Protein AF-A0A6I2MA58-F1 (afdb_monomer_lite)

Foldseek 3Di:
DDPVVLVVLLVLLQVLVCVVVVHGDDSVVSVPDDPVRSVVSSVVSCVVVVD

Structure (mmCIF, N/CA/C/O backbone):
data_AF-A0A6I2MA58-F1
#
_entry.id   AF-A0A6I2MA58-F1
#
loop_
_atom_site.group_PDB
_atom_site.id
_atom_site.type_symbol
_atom_site.label_atom_id
_atom_site.label_alt_id
_atom_site.label_comp_id
_atom_site.label_asym_id
_atom_site.label_entity_id
_atom_site.label_seq_id
_atom_site.pdbx_PDB_ins_code
_atom_site.Cartn_x
_atom_site.Cartn_y
_atom_site.Cartn_z
_atom_site.occupancy
_atom_site.B_iso_or_equiv
_atom_site.auth_seq_id
_atom_site.auth_comp_id
_atom_site.auth_asym_id
_atom_site.auth_atom_id
_atom_site.pdbx_PDB_model_num
ATOM 1 N N . MET A 1 1 ? 6.267 1.770 -13.895 1.00 84.62 1 MET A N 1
ATOM 2 C CA . MET A 1 1 ? 6.935 1.897 -12.580 1.00 84.62 1 MET A CA 1
ATOM 3 C C . MET A 1 1 ? 8.153 0.983 -12.573 1.00 84.62 1 MET A C 1
ATOM 5 O O . MET A 1 1 ? 8.161 0.030 -13.343 1.00 84.62 1 MET A O 1
ATOM 9 N N . THR A 1 2 ? 9.200 1.265 -11.799 1.00 93.94 2 THR A N 1
ATOM 10 C CA . THR A 1 2 ? 10.287 0.283 -11.611 1.00 93.94 2 THR A CA 1
ATOM 11 C C . THR A 1 2 ? 9.816 -0.865 -10.712 1.00 93.94 2 THR A C 1
ATOM 13 O O . THR A 1 2 ? 8.875 -0.697 -9.936 1.00 93.94 2 THR A O 1
ATOM 16 N N . ASN A 1 3 ? 10.465 -2.033 -10.786 1.00 91.81 3 ASN A N 1
ATOM 17 C CA . ASN A 1 3 ? 10.114 -3.167 -9.920 1.00 91.81 3 ASN A CA 1
ATOM 18 C C . ASN A 1 3 ? 10.263 -2.818 -8.427 1.00 91.81 3 ASN A C 1
ATOM 20 O O . ASN A 1 3 ? 9.402 -3.183 -7.632 1.00 91.81 3 ASN A O 1
ATOM 24 N N . ASP A 1 4 ? 11.287 -2.043 -8.063 1.00 94.44 4 ASP A N 1
ATOM 25 C CA . ASP A 1 4 ? 11.527 -1.614 -6.679 1.00 94.44 4 ASP A CA 1
ATOM 26 C C . ASP A 1 4 ? 10.441 -0.656 -6.167 1.00 94.44 4 ASP A C 1
ATOM 28 O O . ASP A 1 4 ? 9.989 -0.765 -5.028 1.00 94.44 4 ASP A O 1
ATOM 32 N N . GLU A 1 5 ? 10.006 0.298 -6.996 1.00 93.31 5 GLU A N 1
ATOM 33 C CA . GLU A 1 5 ? 8.887 1.189 -6.662 1.00 93.31 5 GLU A CA 1
ATOM 34 C C . GLU A 1 5 ? 7.584 0.405 -6.523 1.00 93.31 5 GLU A C 1
ATOM 36 O O . GLU A 1 5 ? 6.828 0.637 -5.583 1.00 93.31 5 GLU A O 1
ATOM 41 N N . ARG A 1 6 ? 7.352 -0.560 -7.419 1.00 94.56 6 ARG A N 1
ATOM 42 C CA . ARG A 1 6 ? 6.174 -1.424 -7.379 1.00 94.56 6 ARG A CA 1
ATOM 43 C C . ARG A 1 6 ? 6.141 -2.249 -6.097 1.00 94.56 6 ARG A C 1
ATOM 45 O O . ARG A 1 6 ? 5.114 -2.283 -5.431 1.00 94.56 6 ARG A O 1
ATOM 52 N N . GLU A 1 7 ? 7.256 -2.861 -5.705 1.00 94.31 7 GLU A N 1
ATOM 53 C CA . GLU A 1 7 ? 7.338 -3.605 -4.446 1.00 94.31 7 GLU A CA 1
ATOM 54 C C . GLU A 1 7 ? 7.062 -2.732 -3.220 1.00 94.31 7 GLU A C 1
ATOM 56 O O . GLU A 1 7 ? 6.378 -3.178 -2.297 1.00 94.31 7 GLU A O 1
ATOM 61 N N . LYS A 1 8 ? 7.588 -1.502 -3.194 1.00 94.81 8 LYS A N 1
ATOM 62 C CA . LYS A 1 8 ? 7.321 -0.553 -2.104 1.00 94.81 8 LYS A CA 1
ATOM 63 C C . LYS A 1 8 ? 5.841 -0.197 -2.032 1.00 94.81 8 LYS A C 1
ATOM 65 O O . LYS A 1 8 ? 5.279 -0.194 -0.943 1.00 94.81 8 LYS A O 1
ATOM 70 N N . LEU A 1 9 ? 5.217 0.040 -3.184 1.00 94.94 9 LEU A N 1
ATOM 71 C CA . LEU A 1 9 ? 3.805 0.390 -3.273 1.00 94.94 9 LEU A CA 1
ATOM 72 C C . LEU A 1 9 ? 2.906 -0.773 -2.827 1.00 94.94 9 LEU A C 1
ATOM 74 O O . LEU A 1 9 ? 1.969 -0.568 -2.065 1.00 94.94 9 LEU A O 1
ATOM 78 N N . ILE A 1 10 ? 3.245 -2.011 -3.203 1.00 94.81 10 ILE A N 1
ATOM 79 C CA . ILE A 1 10 ? 2.546 -3.208 -2.716 1.00 94.81 10 ILE A CA 1
ATOM 80 C C . ILE A 1 10 ? 2.672 -3.336 -1.192 1.00 94.81 10 ILE A C 1
ATOM 82 O O . ILE A 1 10 ? 1.680 -3.611 -0.520 1.00 94.81 10 ILE A O 1
ATOM 86 N N . ARG A 1 11 ? 3.875 -3.149 -0.626 1.00 94.75 11 ARG A N 1
ATOM 87 C CA . ARG A 1 11 ? 4.069 -3.217 0.836 1.00 94.75 11 ARG A CA 1
ATOM 88 C C . ARG A 1 11 ? 3.234 -2.168 1.555 1.00 94.75 11 ARG A C 1
ATOM 90 O O . ARG A 1 11 ? 2.550 -2.521 2.509 1.00 94.75 11 ARG A O 1
ATOM 97 N N . PHE A 1 12 ? 3.241 -0.934 1.051 1.00 94.62 12 PHE A N 1
ATOM 98 C CA . PHE A 1 12 ? 2.389 0.132 1.563 1.00 94.62 12 PHE A CA 1
ATOM 99 C C . PHE A 1 12 ? 0.916 -0.291 1.569 1.00 94.62 12 PHE A C 1
ATOM 101 O O . PHE A 1 12 ? 0.277 -0.220 2.612 1.00 94.62 12 PHE A O 1
ATOM 108 N N . CYS A 1 13 ? 0.398 -0.815 0.453 1.00 94.38 13 CYS A N 1
ATOM 109 C CA . CYS A 1 13 ? -1.004 -1.224 0.373 1.00 94.38 13 CYS A CA 1
ATOM 110 C C . CYS A 1 13 ? -1.350 -2.336 1.377 1.00 94.38 13 CYS A C 1
ATOM 112 O O . CYS A 1 13 ? -2.391 -2.286 2.026 1.00 94.38 13 CYS A O 1
ATOM 114 N N . VAL A 1 14 ? -0.467 -3.325 1.558 1.00 94.25 14 VAL A N 1
ATOM 115 C CA . 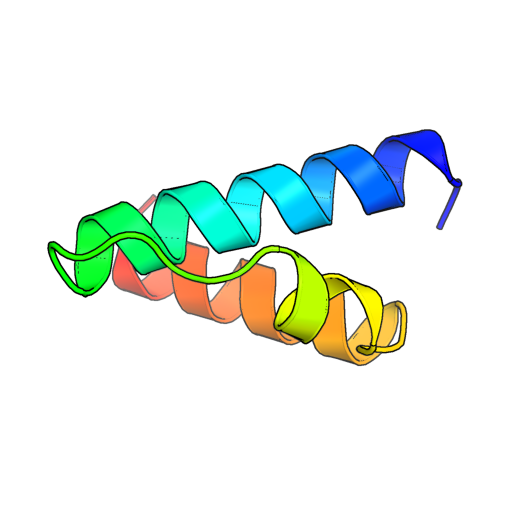VAL A 1 14 ? -0.663 -4.403 2.543 1.00 94.25 14 VAL A CA 1
ATOM 116 C C . VAL A 1 14 ? -0.673 -3.866 3.972 1.00 94.25 14 VAL A C 1
ATOM 118 O O . VAL A 1 14 ? -1.515 -4.279 4.771 1.00 94.25 14 VAL A O 1
ATOM 121 N N . GLU A 1 15 ? 0.259 -2.975 4.307 1.00 93.56 15 GLU A N 1
ATOM 122 C CA . GLU A 1 15 ? 0.357 -2.362 5.634 1.00 93.56 15 GLU A CA 1
ATOM 123 C C . GLU A 1 15 ? -0.865 -1.485 5.921 1.00 93.56 15 GLU A C 1
ATOM 125 O O . GLU A 1 15 ? -1.534 -1.695 6.933 1.00 93.56 15 GLU A O 1
ATOM 130 N N . ALA A 1 16 ? -1.220 -0.594 4.993 1.00 93.25 16 ALA A N 1
ATOM 131 C CA . ALA A 1 16 ? -2.367 0.298 5.107 1.00 93.25 16 ALA A CA 1
ATOM 132 C C . ALA A 1 16 ? -3.693 -0.470 5.210 1.00 93.25 16 ALA A C 1
ATOM 134 O O . ALA A 1 16 ? -4.498 -0.216 6.105 1.00 93.25 16 ALA A O 1
ATOM 135 N N . ALA A 1 17 ? -3.904 -1.478 4.360 1.00 91.69 17 ALA A N 1
ATOM 136 C CA . ALA A 1 17 ? -5.109 -2.297 4.415 1.00 91.69 17 ALA A CA 1
ATOM 137 C C . ALA A 1 17 ? -5.174 -3.151 5.694 1.00 91.69 17 ALA A C 1
ATOM 139 O O . ALA A 1 17 ? -6.262 -3.400 6.213 1.00 91.69 17 ALA A O 1
ATOM 140 N N . THR A 1 18 ? -4.026 -3.579 6.234 1.00 91.62 18 THR A N 1
ATOM 141 C CA . THR A 1 18 ? -3.963 -4.279 7.529 1.00 91.62 18 THR A CA 1
ATOM 142 C C . THR A 1 18 ? -4.306 -3.346 8.691 1.00 91.62 18 THR A C 1
ATOM 144 O O . THR A 1 18 ? -5.012 -3.762 9.610 1.00 91.62 18 THR A O 1
ATOM 147 N N . GLU A 1 19 ? -3.840 -2.096 8.647 1.00 92.38 19 GLU A N 1
ATOM 148 C CA . GLU A 1 19 ? -4.149 -1.062 9.641 1.00 92.38 19 GLU A CA 1
ATOM 149 C C . GLU A 1 19 ? -5.647 -0.721 9.645 1.00 92.38 19 GLU A C 1
ATOM 151 O O . GLU A 1 19 ? -6.270 -0.727 10.706 1.00 92.38 19 GLU A O 1
ATOM 156 N N . LEU A 1 20 ? -6.250 -0.532 8.465 1.00 88.88 20 LEU A N 1
ATOM 157 C CA . LEU A 1 20 ? -7.675 -0.211 8.317 1.00 88.88 20 LEU A CA 1
ATOM 158 C C . LEU A 1 20 ? -8.602 -1.383 8.679 1.00 88.88 20 LEU A C 1
ATOM 160 O O . LEU A 1 20 ? -9.610 -1.183 9.355 1.00 88.88 20 LEU A O 1
ATOM 164 N N . ASN A 1 21 ? -8.278 -2.610 8.253 1.00 86.38 21 ASN A N 1
ATOM 165 C CA . ASN A 1 21 ? -9.137 -3.778 8.492 1.00 86.38 21 ASN A CA 1
ATOM 166 C C . ASN A 1 21 ? -8.901 -4.452 9.853 1.00 86.38 21 ASN A C 1
ATOM 168 O O . ASN A 1 21 ? -9.665 -5.340 10.235 1.00 86.38 21 ASN A O 1
ATOM 172 N N . GLY A 1 22 ? -7.825 -4.105 10.569 1.00 82.19 22 GLY A N 1
ATOM 173 C CA . GLY A 1 22 ? -7.422 -4.772 11.814 1.00 82.19 22 GLY A CA 1
ATOM 174 C C . GLY A 1 22 ? -7.043 -6.252 11.639 1.00 82.19 22 GLY A C 1
ATOM 175 O O . GLY A 1 22 ? -6.892 -6.980 12.621 1.00 82.19 22 GLY A O 1
ATOM 176 N N . ALA A 1 23 ? -6.899 -6.711 10.394 1.00 78.12 23 ALA A N 1
ATOM 177 C CA . ALA A 1 23 ? -6.584 -8.082 10.021 1.00 78.12 23 ALA A CA 1
ATOM 178 C C . ALA A 1 23 ? -5.551 -8.087 8.894 1.00 78.12 23 ALA A C 1
ATOM 180 O O . ALA A 1 23 ? -5.573 -7.234 8.012 1.00 78.12 23 ALA A O 1
ATOM 181 N N . LYS A 1 24 ? -4.643 -9.066 8.919 1.00 78.19 24 LYS A N 1
ATOM 182 C CA . LYS A 1 24 ? -3.557 -9.169 7.941 1.00 78.19 24 LYS A CA 1
ATOM 183 C C . LYS A 1 24 ? -4.116 -9.389 6.532 1.00 78.19 24 LYS A C 1
ATOM 185 O O . LYS A 1 24 ? -4.700 -10.440 6.270 1.00 78.19 24 LYS A O 1
ATOM 190 N N . VAL A 1 25 ? -3.879 -8.435 5.636 1.00 83.12 25 VAL A N 1
ATOM 191 C CA . VAL A 1 25 ? -4.283 -8.520 4.223 1.00 83.12 25 VAL A CA 1
ATOM 192 C C . VAL A 1 25 ? -3.217 -9.252 3.401 1.00 83.12 25 VAL A C 1
ATOM 194 O O . VAL A 1 25 ? -2.025 -9.232 3.726 1.00 83.12 25 VAL A O 1
ATOM 197 N N . SER A 1 26 ? -3.645 -9.976 2.364 1.00 80.62 26 SER A N 1
ATOM 198 C CA . SER A 1 26 ? -2.759 -10.808 1.554 1.00 80.62 26 SER A CA 1
ATOM 199 C C . SER A 1 26 ? -1.978 -9.982 0.536 1.00 80.62 26 SER A C 1
ATOM 201 O O . SER A 1 26 ? -2.540 -9.270 -0.288 1.00 80.62 26 SER A O 1
ATOM 203 N N . TYR A 1 27 ? -0.660 -10.176 0.517 1.00 85.56 27 TYR A N 1
ATOM 204 C CA . TYR A 1 27 ? 0.244 -9.606 -0.489 1.00 85.56 27 TYR A CA 1
ATOM 205 C C . TYR A 1 27 ? -0.132 -10.009 -1.927 1.00 85.56 27 TYR A C 1
ATOM 207 O O . TYR A 1 27 ? 0.116 -9.267 -2.873 1.00 85.56 27 TYR A O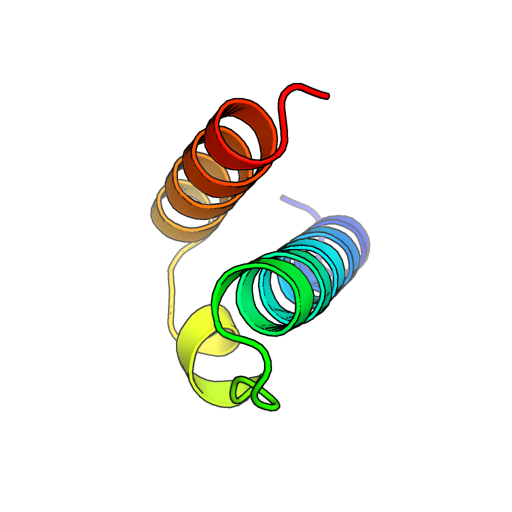 1
ATOM 215 N N . VAL A 1 28 ? -0.764 -11.176 -2.095 1.00 86.50 28 VAL A N 1
ATOM 216 C CA . VAL A 1 28 ? -1.097 -11.744 -3.410 1.00 86.50 28 VAL A CA 1
ATOM 217 C C . VAL A 1 28 ? -2.090 -10.866 -4.179 1.00 86.50 28 VAL A C 1
ATOM 219 O O . VAL A 1 28 ? -1.945 -10.712 -5.390 1.00 86.50 28 VAL A O 1
ATOM 222 N N . GLU A 1 29 ? -3.050 -10.243 -3.494 1.00 86.75 29 GLU A N 1
ATOM 223 C CA . GLU A 1 29 ? -4.099 -9.437 -4.136 1.00 86.75 29 GLU A CA 1
ATOM 224 C C . GLU A 1 29 ? -3.506 -8.206 -4.834 1.00 86.75 29 GLU A C 1
ATOM 226 O O . GLU A 1 29 ? -3.769 -7.965 -6.009 1.00 86.75 29 GLU A O 1
ATOM 231 N N . PHE A 1 30 ? -2.590 -7.508 -4.165 1.00 90.81 30 PHE A N 1
ATOM 232 C CA . PHE A 1 30 ? -1.905 -6.338 -4.719 1.00 90.81 30 PHE A CA 1
ATOM 233 C C . PHE A 1 30 ? -0.864 -6.694 -5.790 1.00 90.81 30 PHE A C 1
ATOM 235 O O . PHE A 1 30 ? -0.607 -5.906 -6.698 1.00 90.81 30 PHE A O 1
ATOM 242 N N . THR A 1 31 ? -0.269 -7.893 -5.742 1.00 91.44 31 THR A N 1
ATOM 243 C CA . THR A 1 31 ? 0.669 -8.327 -6.797 1.00 91.44 31 THR A CA 1
ATOM 244 C C . THR A 1 31 ? -0.009 -8.589 -8.137 1.00 91.44 31 THR A C 1
ATOM 246 O O . THR A 1 31 ? 0.646 -8.448 -9.172 1.00 91.44 31 THR A O 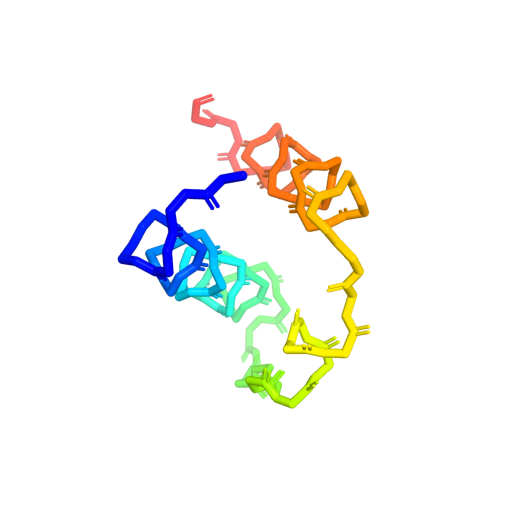1
ATOM 249 N N . ALA A 1 32 ? -1.297 -8.947 -8.117 1.00 92.62 32 ALA A N 1
ATOM 250 C CA . ALA A 1 32 ? -2.093 -9.221 -9.308 1.00 92.62 32 ALA A CA 1
ATOM 251 C C . ALA A 1 32 ? -2.586 -7.944 -10.014 1.00 92.62 32 ALA A C 1
ATOM 253 O O . ALA A 1 32 ? -2.904 -7.999 -11.201 1.00 92.62 32 ALA A O 1
ATOM 254 N N . MET A 1 33 ? -2.618 -6.804 -9.314 1.00 93.62 33 MET A N 1
ATOM 255 C CA . MET A 1 33 ? -3.026 -5.506 -9.863 1.00 93.62 33 MET A CA 1
ATOM 256 C C . MET A 1 33 ? -1.997 -4.970 -10.855 1.00 93.62 33 MET A C 1
ATOM 258 O O . MET A 1 33 ? -0.794 -5.089 -10.637 1.00 93.62 33 MET A O 1
ATOM 262 N N . ASN A 1 34 ? -2.421 -4.309 -11.924 1.00 95.25 34 ASN A N 1
ATOM 263 C CA . ASN A 1 34 ? -1.485 -3.579 -12.776 1.00 95.25 34 ASN A CA 1
ATOM 264 C C . ASN A 1 34 ? -0.949 -2.307 -12.072 1.00 95.25 34 ASN A C 1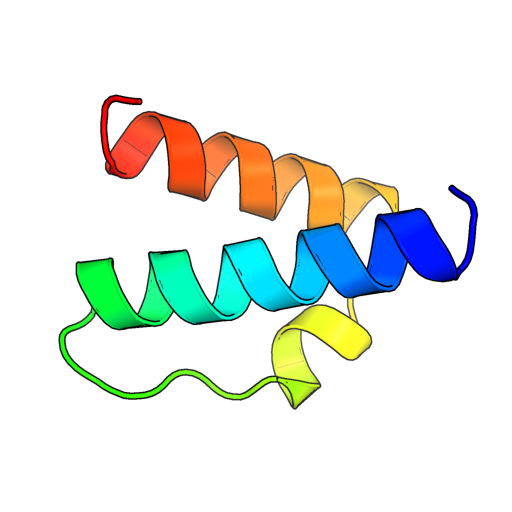
ATOM 266 O O . ASN A 1 34 ? -1.375 -1.953 -10.975 1.00 95.25 34 ASN A O 1
ATOM 270 N N . ASP A 1 35 ? 0.039 -1.633 -12.668 1.00 95.06 35 ASP A N 1
ATOM 271 C CA . ASP A 1 35 ? 0.674 -0.444 -12.069 1.00 95.06 35 ASP A CA 1
ATOM 272 C C . ASP A 1 35 ? -0.309 0.711 -11.801 1.00 95.06 35 ASP A C 1
ATOM 274 O O . ASP A 1 35 ? -0.104 1.483 -10.866 1.00 95.06 35 ASP A O 1
ATOM 278 N N . GLU A 1 36 ? -1.345 0.861 -12.626 1.00 95.69 36 GLU A N 1
ATOM 279 C CA . GLU A 1 36 ? -2.342 1.924 -12.493 1.00 95.69 36 GLU A CA 1
ATOM 280 C C . GLU A 1 36 ? -3.352 1.603 -11.389 1.00 95.69 36 GLU A C 1
ATOM 282 O O . GLU A 1 36 ? -3.638 2.457 -10.552 1.00 95.69 36 GLU A O 1
ATOM 287 N N . GLU A 1 37 ? -3.846 0.365 -11.352 1.00 95.25 37 GLU A N 1
ATOM 288 C CA . GLU A 1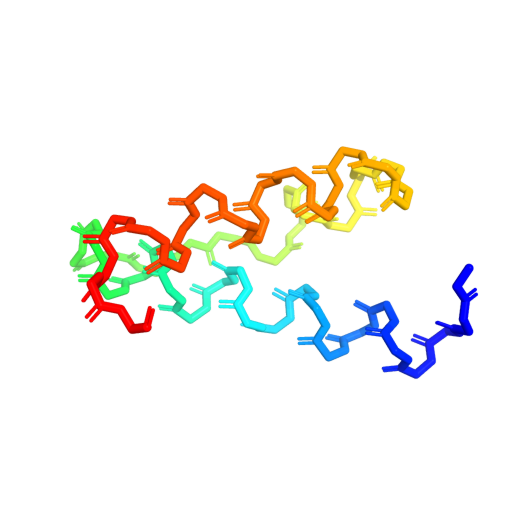 37 ? -4.723 -0.141 -10.291 1.00 95.25 37 GLU A CA 1
ATOM 289 C C . GLU A 1 37 ? -4.044 -0.032 -8.929 1.00 95.25 37 GLU A C 1
ATOM 291 O O . GLU A 1 37 ? -4.616 0.528 -8.001 1.00 95.25 37 GLU A O 1
ATOM 296 N N . LEU A 1 38 ? -2.788 -0.474 -8.839 1.00 95.06 38 LEU A N 1
ATOM 297 C CA . LEU A 1 38 ? -2.022 -0.432 -7.600 1.00 95.06 38 LEU A CA 1
ATOM 298 C C . LEU A 1 38 ? -1.799 1.004 -7.100 1.00 95.06 38 LEU A C 1
ATOM 300 O O . LEU A 1 38 ? -1.806 1.241 -5.897 1.00 95.06 38 LEU A O 1
ATOM 304 N N . ARG A 1 39 ? -1.612 1.969 -8.009 1.00 95.50 39 ARG A N 1
ATOM 305 C CA . ARG A 1 39 ? -1.507 3.389 -7.643 1.00 95.50 39 ARG A CA 1
ATOM 306 C C . ARG A 1 39 ? -2.819 3.943 -7.118 1.00 95.50 39 ARG A C 1
ATOM 308 O O . ARG A 1 39 ? -2.814 4.565 -6.069 1.00 95.50 39 ARG A O 1
ATOM 315 N N . ARG A 1 40 ? -3.930 3.684 -7.809 1.00 95.62 40 ARG A N 1
ATOM 316 C CA . ARG A 1 40 ? -5.252 4.144 -7.358 1.00 95.62 40 ARG A CA 1
ATOM 317 C C . ARG A 1 40 ? -5.620 3.557 -6.000 1.00 95.62 40 ARG A C 1
ATOM 319 O O . ARG A 1 40 ? -6.182 4.262 -5.172 1.00 95.62 40 ARG A O 1
ATOM 326 N N . GLU A 1 41 ? -5.293 2.289 -5.786 1.00 94.69 41 GLU A N 1
ATOM 327 C CA . GLU A 1 41 ? -5.519 1.616 -4.512 1.00 94.69 41 GLU A CA 1
ATOM 328 C C . GLU A 1 41 ? -4.654 2.226 -3.404 1.00 94.69 41 GLU A C 1
ATOM 330 O O . GLU A 1 41 ? -5.159 2.525 -2.327 1.00 94.69 41 GLU A O 1
ATOM 335 N N . ALA A 1 42 ? -3.371 2.488 -3.681 1.00 94.12 42 ALA A N 1
ATOM 336 C CA . ALA A 1 42 ? -2.491 3.174 -2.742 1.00 94.12 42 ALA A CA 1
ATOM 337 C C . ALA A 1 42 ? -3.014 4.578 -2.388 1.00 94.12 42 ALA A C 1
ATOM 339 O O . ALA A 1 42 ? -3.102 4.902 -1.210 1.00 94.12 42 ALA A O 1
ATOM 340 N N . ASP A 1 43 ? -3.419 5.375 -3.379 1.00 95.19 43 ASP A N 1
ATOM 341 C CA . ASP A 1 43 ? -3.954 6.724 -3.160 1.00 95.19 43 ASP A CA 1
ATOM 342 C C . ASP A 1 43 ? -5.243 6.690 -2.314 1.00 95.19 43 ASP A C 1
ATOM 344 O O . ASP A 1 43 ? -5.432 7.512 -1.420 1.00 95.19 43 ASP A O 1
ATOM 348 N N . TRP A 1 44 ? -6.124 5.714 -2.561 1.00 93.88 44 TRP A N 1
ATOM 349 C CA . TRP A 1 44 ? -7.348 5.522 -1.777 1.00 93.88 44 TRP A CA 1
ATOM 350 C C . TRP A 1 44 ? -7.055 5.113 -0.327 1.00 93.88 44 TRP A C 1
ATOM 352 O O . TRP A 1 44 ? -7.689 5.619 0.600 1.00 93.88 44 TRP A O 1
ATOM 362 N N . LEU A 1 45 ? -6.085 4.217 -0.123 1.00 93.56 45 LEU A N 1
ATOM 363 C CA . LEU A 1 45 ? -5.651 3.786 1.207 1.00 93.56 45 LEU A CA 1
ATOM 364 C C . LEU A 1 45 ? -4.988 4.926 1.994 1.00 93.56 45 LEU A C 1
ATOM 366 O O . LEU A 1 45 ? -5.202 5.028 3.200 1.00 93.56 45 LEU A O 1
ATOM 370 N N . ASP A 1 46 ? -4.212 5.781 1.328 1.00 94.19 46 ASP A N 1
ATOM 371 C CA . ASP A 1 46 ? -3.559 6.944 1.938 1.00 94.19 46 ASP A CA 1
ATOM 372 C C . ASP A 1 46 ? -4.590 7.990 2.407 1.00 94.19 46 ASP A C 1
ATOM 374 O O . ASP A 1 46 ? -4.562 8.410 3.567 1.00 94.19 46 ASP A O 1
ATOM 378 N N . ASP A 1 47 ? -5.583 8.302 1.561 1.00 93.88 47 ASP A N 1
ATOM 379 C CA . ASP A 1 47 ? -6.703 9.201 1.892 1.00 93.88 47 ASP A CA 1
ATOM 380 C C . ASP A 1 47 ? -7.539 8.668 3.070 1.00 93.88 47 ASP A C 1
ATOM 382 O O . ASP A 1 47 ? -7.866 9.404 4.003 1.00 93.88 47 ASP A O 1
ATOM 386 N N . MET A 1 48 ? -7.816 7.358 3.090 1.00 91.81 48 MET A N 1
ATOM 387 C CA . MET A 1 48 ? -8.524 6.684 4.189 1.00 91.81 48 MET A CA 1
ATOM 388 C C . MET A 1 48 ? -7.768 6.748 5.522 1.00 91.81 48 MET A C 1
ATOM 390 O O . MET A 1 48 ? -8.392 6.820 6.583 1.00 91.81 48 MET A O 1
ATOM 394 N N . LEU A 1 49 ? -6.434 6.720 5.485 1.00 89.50 49 LEU A N 1
ATOM 395 C CA . LEU A 1 49 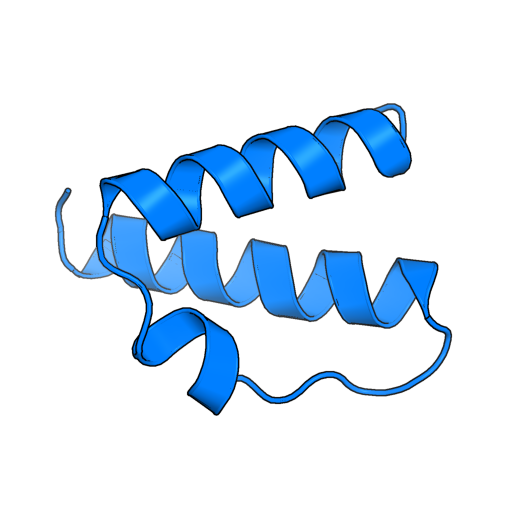? -5.587 6.869 6.669 1.00 89.50 49 LEU A CA 1
ATOM 396 C C . LEU A 1 49 ? -5.426 8.334 7.108 1.00 89.50 49 LEU A C 1
ATOM 398 O O . LEU A 1 49 ? -4.965 8.580 8.225 1.00 89.50 49 LEU A O 1
ATOM 402 N N . GLY A 1 50 ? -5.809 9.297 6.264 1.00 86.56 50 GLY A N 1
ATOM 403 C CA . GLY A 1 50 ? -5.670 10.730 6.522 1.00 86.56 50 GLY A CA 1
ATOM 404 C C . GLY A 1 50 ? -4.214 11.203 6.564 1.00 86.56 50 GLY A C 1
ATOM 405 O O . GLY A 1 50 ? -3.891 12.076 7.378 1.00 86.56 50 GLY A O 1
ATOM 406 N N . LYS A 1 51 ? -3.341 10.584 5.760 1.00 64.62 51 LYS A N 1
ATOM 407 C CA . LYS A 1 51 ? -1.915 10.924 5.647 1.00 64.62 51 LYS A CA 1
ATOM 408 C C . LYS A 1 51 ? -1.622 11.873 4.487 1.00 64.62 51 LYS A C 1
ATOM 410 O O . LYS A 1 51 ? -2.475 12.008 3.587 1.00 64.62 51 LYS A O 1
#

Organism: NCBI:txid324768

Radius of gyration: 10.22 Å; chains: 1; bounding box: 21×23×25 Å

pLDDT: mean 90.91, std 5.95, range [64.62, 95.69]

Sequence (51 aa):
MTNDEREKLIRFCVEAATELNGAKVSYVEFTAMNDEELRREADWLDDMLGK

Secondary structure (DSSP, 8-state):
--HHHHHHHHHHHHHHHHHHHSSPPPHHHHHHS-HHHHHHHHHHHHHHHT-